Protein AF-A0A7H4PE94-F1 (afdb_monomer)

InterPro domains:
  IPR029032 AhpD-like [G3DSA:1.20.1290.10] (3-70)
  IPR029032 AhpD-like [SSF69118] (3-69)

Foldseek 3Di:
DDDQLLVQLVVQCCVQPNPNLVVVLVVCCVPPVVVSSCNRRPVRSPPVPDPDDDPVVVVVVVVVVVVPPD

Radius of gyration: 12.71 Å; Cα contacts (8 Å, |Δi|>4): 57; chains: 1; bounding box: 34×25×32 Å

Nearest PDB structures (foldseek):
  2af7-assembly1_A  TM=8.577E-01  e=2.413E-03  Methanothermobacter thermautotrophicus

Structure (mmCIF, N/CA/C/O backbone):
data_AF-A0A7H4PE94-F1
#
_entry.id   AF-A0A7H4PE94-F1
#
loop_
_atom_site.group_PDB
_atom_site.id
_atom_site.type_symbol
_atom_site.label_atom_id
_atom_site.label_alt_id
_atom_site.label_comp_id
_atom_site.label_asym_id
_atom_site.label_entity_id
_atom_site.label_seq_id
_atom_site.pdbx_PDB_ins_code
_atom_site.Cartn_x
_atom_site.Cartn_y
_atom_site.Cartn_z
_atom_site.occupancy
_atom_site.B_iso_or_equiv
_atom_site.auth_seq_id
_atom_site.auth_comp_id
_atom_site.auth_asym_id
_atom_site.auth_atom_id
_atom_site.pdbx_PDB_model_num
ATOM 1 N N . MET A 1 1 ? -13.403 1.624 16.016 1.00 54.62 1 MET A N 1
ATOM 2 C CA . MET A 1 1 ? -12.319 2.570 15.672 1.00 54.62 1 MET A CA 1
ATOM 3 C C . MET A 1 1 ? -11.547 1.992 14.501 1.00 54.62 1 MET A C 1
ATOM 5 O O . MET A 1 1 ? -11.287 0.795 14.498 1.00 54.62 1 MET A O 1
ATOM 9 N N . THR A 1 2 ? -11.251 2.799 13.489 1.00 76.62 2 THR A N 1
ATOM 10 C CA . THR A 1 2 ? -10.432 2.381 12.343 1.00 76.62 2 THR A CA 1
ATOM 11 C C . THR A 1 2 ? -8.967 2.277 12.781 1.00 76.62 2 THR A C 1
ATOM 13 O O . THR A 1 2 ? -8.538 3.080 13.605 1.00 76.62 2 THR A O 1
ATOM 16 N N . SER A 1 3 ? -8.225 1.266 12.311 1.00 91.88 3 SER A N 1
ATOM 17 C CA . SER A 1 3 ? -6.819 1.090 12.708 1.00 91.88 3 SER A CA 1
ATOM 18 C C . SER A 1 3 ? -5.954 2.165 12.042 1.00 91.88 3 SER A C 1
ATOM 20 O O . SER A 1 3 ? -6.294 2.653 10.964 1.00 91.88 3 SER A O 1
ATOM 22 N N . GLU A 1 4 ? -4.820 2.511 12.651 1.00 95.19 4 GLU A N 1
ATOM 23 C CA . GLU A 1 4 ? -3.845 3.431 12.048 1.00 95.19 4 GLU A CA 1
ATOM 24 C C . GLU A 1 4 ? -3.371 2.932 10.672 1.00 95.19 4 GLU A C 1
ATOM 26 O O . GLU A 1 4 ? -3.355 3.691 9.704 1.00 95.19 4 GLU A O 1
ATOM 31 N N . ARG A 1 5 ? -3.108 1.622 10.560 1.00 96.38 5 ARG A N 1
ATOM 32 C CA . ARG A 1 5 ? -2.729 0.959 9.301 1.00 96.38 5 ARG A CA 1
ATOM 33 C C . ARG A 1 5 ? -3.769 1.150 8.208 1.00 96.38 5 ARG A C 1
ATOM 35 O O . ARG A 1 5 ? -3.417 1.407 7.062 1.00 96.38 5 ARG A O 1
ATOM 42 N N . TYR A 1 6 ? -5.052 1.049 8.552 1.00 96.75 6 TYR A N 1
ATOM 43 C CA . TYR A 1 6 ? -6.126 1.246 7.586 1.00 96.75 6 TYR A CA 1
ATOM 44 C C . TYR A 1 6 ? -6.170 2.694 7.101 1.00 96.75 6 TYR A C 1
ATOM 46 O O . TYR A 1 6 ? -6.330 2.926 5.907 1.00 96.75 6 TYR A O 1
ATOM 54 N N . THR A 1 7 ? -6.015 3.666 8.001 1.00 97.44 7 THR A N 1
ATOM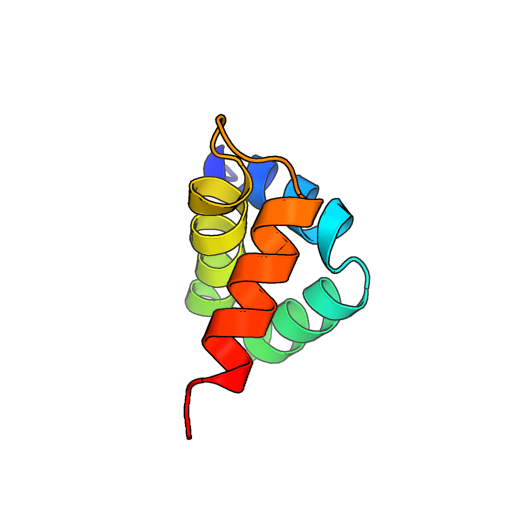 55 C CA . THR A 1 7 ? -6.012 5.089 7.634 1.00 97.44 7 THR A CA 1
ATOM 56 C C . THR A 1 7 ? -4.866 5.407 6.675 1.00 97.44 7 THR A C 1
ATOM 58 O O . THR A 1 7 ? -5.116 5.914 5.582 1.00 97.44 7 THR A O 1
ATOM 61 N N . ILE A 1 8 ? -3.638 5.010 7.022 1.00 97.31 8 ILE A N 1
ATOM 62 C CA . ILE A 1 8 ? -2.456 5.188 6.163 1.00 97.31 8 ILE A CA 1
ATOM 63 C C . ILE A 1 8 ? -2.653 4.467 4.824 1.00 97.31 8 ILE A C 1
ATOM 65 O O . ILE A 1 8 ? -2.403 5.026 3.756 1.00 97.31 8 ILE A O 1
ATOM 69 N N . GLY A 1 9 ? -3.155 3.231 4.864 1.00 97.31 9 GLY A N 1
ATOM 70 C CA . GLY A 1 9 ? -3.412 2.441 3.666 1.00 97.31 9 GLY A CA 1
ATOM 71 C C . GLY A 1 9 ? -4.441 3.077 2.737 1.00 97.31 9 GLY A C 1
ATOM 72 O O . GLY A 1 9 ? -4.260 3.053 1.524 1.00 97.31 9 GLY A O 1
ATOM 73 N N . ARG A 1 10 ? -5.494 3.705 3.273 1.00 97.06 10 ARG A N 1
ATOM 74 C CA . ARG A 1 10 ? -6.483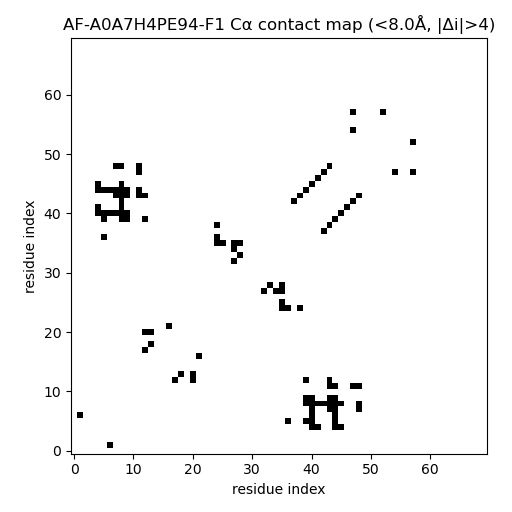 4.434 2.464 1.00 97.06 10 ARG A CA 1
ATOM 75 C C . ARG A 1 10 ? -5.867 5.629 1.749 1.00 97.06 10 ARG A C 1
ATOM 77 O O . ARG A 1 10 ? -6.161 5.828 0.572 1.00 97.06 10 ARG A O 1
ATOM 84 N N . GLU A 1 11 ? -5.027 6.403 2.428 1.00 96.75 11 GLU A N 1
ATOM 85 C CA . GLU A 1 11 ? -4.330 7.543 1.822 1.00 96.75 11 GLU A CA 1
ATOM 86 C C . GLU A 1 11 ? -3.367 7.085 0.721 1.00 96.75 11 GLU A C 1
ATOM 88 O O . GLU A 1 11 ? -3.361 7.639 -0.380 1.00 96.75 11 GLU A O 1
ATOM 93 N N . MET A 1 12 ? -2.605 6.020 0.981 1.00 96.88 12 MET A N 1
ATOM 94 C CA . MET A 1 12 ? -1.680 5.451 0.003 1.00 96.88 12 MET A CA 1
ATOM 95 C C . MET A 1 12 ? -2.403 4.843 -1.202 1.00 96.88 12 MET A C 1
ATOM 97 O O . MET A 1 12 ? -1.998 5.109 -2.331 1.00 96.88 12 MET A O 1
ATOM 101 N N . LEU A 1 13 ? -3.502 4.111 -0.997 1.00 96.56 13 LEU A N 1
ATOM 102 C CA . LEU A 1 13 ? -4.333 3.589 -2.087 1.00 96.56 13 LEU A CA 1
ATOM 103 C C . LEU A 1 13 ? -4.844 4.723 -2.983 1.00 96.56 13 LEU A C 1
ATOM 105 O O . LEU A 1 13 ? -4.776 4.620 -4.204 1.00 96.56 13 LEU A O 1
ATOM 109 N N . GLN A 1 14 ? -5.322 5.825 -2.395 1.00 96.62 14 GLN A N 1
ATOM 110 C CA . GLN A 1 14 ? -5.787 6.975 -3.176 1.00 96.62 14 GLN A CA 1
ATOM 111 C C . GLN A 1 14 ? -4.671 7.611 -4.002 1.00 96.62 14 GLN A C 1
ATOM 113 O O . GLN A 1 14 ? -4.907 8.043 -5.128 1.00 96.62 14 GLN A O 1
ATOM 118 N N . ARG A 1 15 ? -3.454 7.652 -3.459 1.00 94.94 15 ARG A N 1
ATOM 119 C CA . ARG A 1 15 ? -2.288 8.212 -4.144 1.00 94.94 15 ARG A CA 1
ATOM 120 C C . ARG A 1 15 ? -1.782 7.334 -5.293 1.00 94.94 15 ARG A C 1
ATOM 122 O O . ARG A 1 15 ? -1.232 7.884 -6.243 1.00 94.94 15 ARG A O 1
ATOM 129 N N . VAL A 1 16 ? -1.921 6.013 -5.180 1.00 93.25 16 VAL A N 1
ATOM 130 C CA . VAL A 1 16 ? -1.396 5.037 -6.152 1.00 93.25 16 VAL A CA 1
ATOM 131 C C . VAL A 1 16 ? -2.454 4.672 -7.197 1.00 93.25 16 VAL A C 1
ATOM 133 O O . VAL A 1 16 ? -2.240 4.910 -8.382 1.00 93.25 16 VAL A O 1
ATOM 136 N N . ASP A 1 17 ? -3.616 4.183 -6.758 1.00 90.88 17 ASP A N 1
ATOM 137 C CA . ASP A 1 17 ? -4.632 3.581 -7.636 1.00 90.88 17 ASP A CA 1
ATOM 138 C C . ASP A 1 17 ? -5.922 4.409 -7.753 1.00 90.88 17 ASP A C 1
ATOM 140 O O . ASP A 1 17 ? -6.720 4.212 -8.679 1.00 90.88 17 ASP A O 1
ATOM 144 N N . GLY A 1 18 ? -6.169 5.321 -6.807 1.00 93.19 18 GLY A N 1
ATOM 145 C CA . GLY A 1 18 ? -7.343 6.196 -6.795 1.00 93.19 18 GLY A CA 1
ATOM 146 C C . GLY A 1 18 ? -8.656 5.431 -7.002 1.00 93.19 18 GLY A C 1
ATOM 147 O O . GLY A 1 18 ? -8.982 4.488 -6.278 1.00 93.19 18 GLY A O 1
ATOM 148 N N . LYS A 1 19 ? -9.406 5.814 -8.046 1.00 93.75 19 LYS A N 1
ATOM 149 C CA . LYS A 1 19 ? -10.704 5.205 -8.388 1.00 93.75 19 LYS A CA 1
ATOM 150 C C . LYS A 1 19 ? -10.614 3.714 -8.728 1.00 93.75 19 LYS A C 1
ATOM 152 O O . LYS A 1 19 ? -11.580 2.993 -8.489 1.00 93.75 19 LYS A O 1
ATOM 157 N N . GLY A 1 20 ? -9.495 3.254 -9.292 1.00 93.06 20 GLY A N 1
ATOM 158 C CA . GLY A 1 20 ? -9.302 1.839 -9.621 1.00 93.06 20 GLY A CA 1
ATOM 159 C C . GLY A 1 20 ? -9.233 0.982 -8.359 1.00 93.06 20 GLY A C 1
ATOM 160 O O . GLY A 1 20 ? -9.936 -0.021 -8.248 1.00 93.06 20 GLY A O 1
ATOM 161 N N . GLY A 1 21 ? -8.471 1.447 -7.367 1.00 91.75 21 GLY A N 1
ATOM 162 C CA . GLY A 1 21 ? -8.356 0.800 -6.063 1.00 91.75 21 GLY A CA 1
ATOM 163 C C . GLY A 1 21 ? -9.688 0.750 -5.314 1.00 91.75 21 GLY A C 1
ATOM 164 O O . GLY A 1 21 ? -10.067 -0.293 -4.781 1.00 91.75 21 GLY A O 1
ATOM 165 N N . ASP A 1 22 ? -10.451 1.847 -5.333 1.00 94.50 22 ASP A N 1
ATOM 166 C CA . ASP A 1 22 ? -11.787 1.874 -4.727 1.00 94.50 22 ASP A CA 1
ATOM 167 C C . ASP A 1 22 ? -12.747 0.875 -5.386 1.00 94.50 22 ASP A C 1
ATOM 169 O O . ASP A 1 22 ? -13.521 0.221 -4.688 1.00 94.50 22 ASP A O 1
ATOM 173 N N . ALA A 1 23 ? -12.700 0.723 -6.712 1.00 95.81 23 ALA A N 1
ATOM 174 C CA . ALA A 1 23 ? -13.546 -0.235 -7.420 1.00 95.81 23 ALA A CA 1
ATOM 175 C C . ALA A 1 23 ? -13.254 -1.686 -6.997 1.00 95.81 23 ALA A C 1
ATOM 177 O O . ALA A 1 23 ? -14.192 -2.450 -6.772 1.00 95.81 23 ALA A O 1
ATOM 178 N N . VAL A 1 24 ? -11.976 -2.046 -6.828 1.00 93.38 24 VAL A N 1
ATOM 179 C CA . VAL A 1 24 ? -11.565 -3.384 -6.366 1.00 93.38 24 VAL A CA 1
ATOM 180 C C . VAL A 1 24 ? -11.979 -3.631 -4.915 1.00 93.38 24 VAL A C 1
ATOM 182 O O . VAL A 1 24 ? -12.519 -4.685 -4.595 1.00 93.38 24 VAL A O 1
ATOM 185 N N . VAL A 1 25 ? -11.778 -2.661 -4.020 1.00 94.44 25 VAL A N 1
ATOM 186 C CA . VAL A 1 25 ? -12.209 -2.804 -2.618 1.00 94.44 25 VAL A CA 1
ATOM 187 C C . VAL A 1 25 ? -13.728 -2.964 -2.537 1.00 94.44 25 VAL A C 1
ATOM 189 O O . VAL A 1 25 ? -14.224 -3.816 -1.800 1.00 94.44 25 VAL A O 1
ATOM 192 N N . ASN A 1 26 ? -14.476 -2.171 -3.308 1.00 94.88 26 ASN A N 1
ATOM 193 C CA . ASN A 1 26 ? -15.934 -2.233 -3.317 1.00 94.88 26 ASN A CA 1
ATOM 194 C C . ASN A 1 26 ? -16.455 -3.552 -3.894 1.00 94.88 26 ASN A C 1
ATOM 196 O O . ASN A 1 26 ? -17.406 -4.096 -3.342 1.00 94.88 26 ASN A O 1
ATOM 200 N N . SER A 1 27 ? -15.829 -4.100 -4.942 1.00 95.25 27 SER A N 1
ATOM 201 C CA . SER A 1 27 ? -16.251 -5.387 -5.515 1.00 95.25 27 SER A CA 1
ATOM 202 C C . SER A 1 27 ? -16.068 -6.560 -4.548 1.00 95.25 27 SER A C 1
ATOM 204 O O . SER A 1 27 ? -16.788 -7.551 -4.638 1.00 95.25 27 SER A O 1
ATOM 206 N N . LEU A 1 28 ? -15.141 -6.437 -3.594 1.00 94.69 28 LEU A N 1
ATOM 207 C CA . LEU A 1 28 ? -14.873 -7.454 -2.578 1.00 94.69 28 LEU A CA 1
ATOM 208 C C . LEU A 1 28 ? -15.694 -7.273 -1.300 1.00 94.69 28 LEU A C 1
ATOM 210 O O . LEU A 1 28 ? -15.788 -8.210 -0.511 1.00 94.69 28 LEU A O 1
ATOM 214 N N . LYS A 1 29 ? -16.299 -6.103 -1.076 1.00 92.88 29 LYS A N 1
ATOM 215 C CA . LYS A 1 29 ? -16.956 -5.761 0.193 1.00 92.88 29 LYS A CA 1
ATOM 216 C C . LYS A 1 29 ? -18.118 -6.694 0.545 1.00 92.88 29 LYS A C 1
ATOM 218 O O . LYS A 1 29 ? -18.257 -7.060 1.709 1.00 92.88 29 LYS A O 1
ATOM 223 N N . ASP A 1 30 ? -18.903 -7.096 -0.452 1.00 92.94 30 ASP A N 1
ATOM 224 C CA . ASP A 1 30 ? -20.080 -7.953 -0.256 1.00 92.94 30 ASP A CA 1
ATOM 225 C C . ASP A 1 30 ? -19.736 -9.455 -0.262 1.00 92.94 30 ASP A C 1
ATOM 227 O O . ASP A 1 30 ? -20.558 -10.281 0.126 1.00 92.94 30 ASP A O 1
ATOM 231 N N . ILE A 1 31 ? -18.518 -9.815 -0.686 1.00 95.88 31 ILE A N 1
ATOM 232 C CA . ILE A 1 31 ? -18.056 -11.207 -0.809 1.00 95.88 31 ILE A CA 1
ATOM 233 C C . ILE A 1 31 ? -17.141 -11.581 0.363 1.00 95.88 31 ILE A C 1
ATOM 235 O O . ILE A 1 31 ? -17.296 -12.632 0.978 1.00 95.88 31 ILE A O 1
ATOM 239 N N . ALA A 1 32 ? -16.164 -10.725 0.659 1.00 96.31 32 ALA A N 1
ATOM 240 C CA . ALA A 1 32 ? -15.114 -10.950 1.643 1.00 96.31 32 ALA A CA 1
ATOM 241 C C . ALA A 1 32 ? -14.694 -9.608 2.284 1.00 96.31 32 ALA A C 1
ATOM 243 O O . ALA A 1 32 ? -13.625 -9.073 1.972 1.00 96.31 32 ALA A O 1
ATOM 244 N N . PRO A 1 33 ? -15.515 -9.044 3.190 1.00 94.38 33 PRO A N 1
ATOM 245 C CA . PRO A 1 33 ? -15.288 -7.714 3.763 1.00 94.38 33 PRO A CA 1
ATOM 246 C C . PRO A 1 33 ? -13.961 -7.596 4.526 1.00 94.38 33 PRO A C 1
ATOM 248 O O . PRO A 1 33 ? -13.280 -6.574 4.423 1.00 94.38 33 PRO A O 1
ATOM 251 N N . ASP A 1 34 ? -13.549 -8.646 5.238 1.00 95.75 34 ASP A N 1
ATOM 252 C CA . ASP A 1 34 ? -12.269 -8.656 5.955 1.00 95.75 34 ASP A CA 1
ATOM 253 C C . ASP A 1 34 ? -11.085 -8.666 4.986 1.00 95.75 34 ASP A C 1
ATOM 255 O O . ASP A 1 34 ? -10.088 -7.981 5.205 1.00 95.75 34 ASP A O 1
ATOM 259 N N . PHE A 1 35 ? -11.212 -9.369 3.858 1.00 95.50 35 PHE A N 1
ATOM 260 C CA . PHE A 1 35 ? -10.184 -9.359 2.824 1.00 95.50 35 PHE A CA 1
ATOM 261 C C . PHE A 1 35 ? -10.088 -7.996 2.130 1.00 95.50 35 PHE A C 1
ATOM 263 O O . PHE A 1 35 ? -8.985 -7.493 1.917 1.00 95.50 35 PHE A O 1
ATOM 270 N N . ALA A 1 36 ? -11.226 -7.349 1.859 1.00 95.69 36 ALA A N 1
ATOM 271 C CA . ALA A 1 36 ? -11.258 -5.978 1.352 1.00 95.69 36 ALA A CA 1
ATOM 272 C C . ALA A 1 36 ? -10.549 -5.003 2.311 1.00 95.69 36 ALA A C 1
ATOM 274 O O . ALA A 1 36 ? -9.828 -4.105 1.876 1.00 95.69 36 ALA A O 1
ATOM 275 N N . ARG A 1 37 ? -10.694 -5.214 3.626 1.00 95.62 37 ARG A N 1
ATOM 276 C CA . ARG A 1 37 ? -9.957 -4.4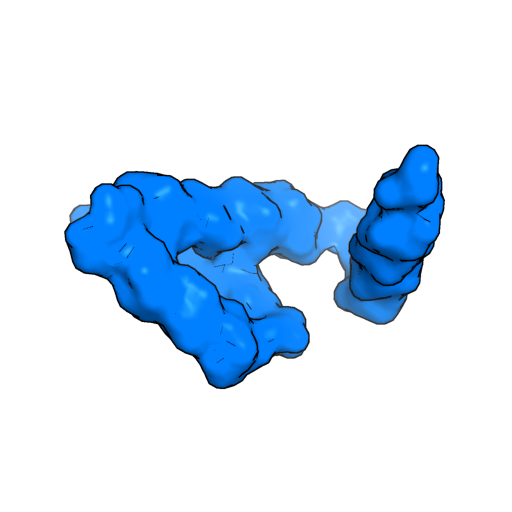64 4.646 1.00 95.62 37 ARG A CA 1
ATOM 277 C C . ARG A 1 37 ? -8.457 -4.777 4.621 1.00 95.62 37 ARG A C 1
ATOM 279 O O . ARG A 1 37 ? -7.652 -3.846 4.638 1.00 95.62 37 ARG A O 1
ATOM 286 N N . TYR A 1 38 ? -8.069 -6.050 4.550 1.00 95.50 38 TYR A N 1
ATOM 287 C CA . TYR A 1 38 ? -6.658 -6.449 4.527 1.00 95.50 38 TYR A CA 1
ATOM 288 C C . TYR A 1 38 ? -5.911 -5.954 3.289 1.00 95.50 38 TYR A C 1
ATOM 290 O O . TYR A 1 38 ? -4.742 -5.586 3.399 1.00 95.50 38 TYR A O 1
ATOM 298 N N . LEU A 1 39 ? -6.587 -5.867 2.141 1.00 94.75 39 LEU A N 1
ATOM 299 C CA . LEU A 1 39 ? -6.036 -5.258 0.930 1.00 94.75 39 LEU A CA 1
ATOM 300 C C . LEU A 1 39 ? -5.638 -3.796 1.127 1.00 94.75 39 LEU A C 1
ATOM 302 O O . LEU A 1 39 ? -4.735 -3.329 0.446 1.00 94.75 39 LEU A O 1
ATOM 306 N N . ILE A 1 40 ? -6.275 -3.086 2.057 1.00 97.00 40 ILE A N 1
ATOM 307 C CA . ILE A 1 40 ? -5.922 -1.709 2.405 1.00 97.00 40 ILE A CA 1
ATOM 308 C C . ILE A 1 40 ? -4.814 -1.699 3.460 1.00 97.00 40 ILE A C 1
ATOM 310 O O . ILE A 1 40 ? -3.806 -1.014 3.297 1.00 97.00 40 ILE A O 1
ATOM 314 N N . GLU A 1 41 ? -4.990 -2.452 4.547 1.00 97.31 41 GLU A N 1
ATOM 315 C CA . GLU A 1 41 ? -4.082 -2.404 5.699 1.00 97.31 41 GLU A CA 1
ATOM 316 C C . GLU A 1 41 ? -2.682 -2.917 5.365 1.00 97.31 41 GLU A C 1
ATOM 318 O O . GLU A 1 41 ? -1.702 -2.289 5.753 1.00 97.31 41 GLU A O 1
ATOM 323 N N . PHE A 1 42 ? -2.567 -4.031 4.640 1.00 96.38 42 PHE A N 1
ATOM 324 C CA . PHE A 1 42 ? -1.272 -4.675 4.447 1.00 96.38 42 PHE A CA 1
ATOM 325 C C . PHE A 1 42 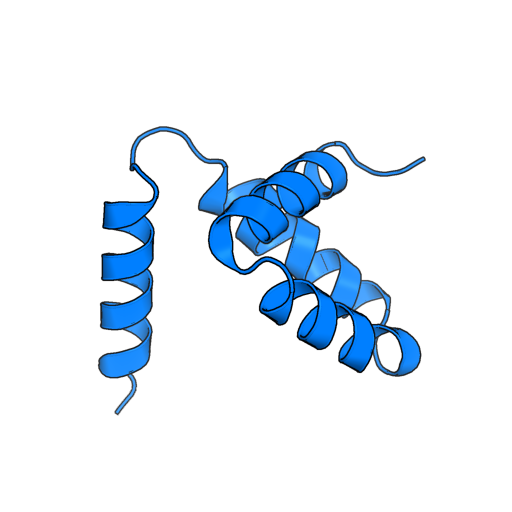? -0.491 -4.116 3.242 1.00 96.38 42 PHE A C 1
ATOM 327 O O . PHE A 1 42 ? 0.552 -3.497 3.464 1.00 96.38 42 PHE A O 1
ATOM 334 N N . PRO A 1 43 ? -0.945 -4.244 1.978 1.00 95.56 43 PRO A N 1
ATOM 335 C CA . PRO A 1 43 ? -0.208 -3.700 0.838 1.00 95.56 43 PRO A CA 1
ATOM 336 C C . PRO A 1 43 ? 0.021 -2.190 0.962 1.00 95.56 43 PRO A C 1
ATOM 338 O O . PRO A 1 43 ? 1.157 -1.726 0.862 1.00 95.56 43 PRO A O 1
ATOM 341 N N . PHE A 1 44 ? -1.031 -1.418 1.240 1.00 96.56 44 PHE A N 1
ATOM 342 C CA . PHE A 1 44 ? -0.926 0.039 1.238 1.00 96.56 44 PHE A CA 1
ATOM 343 C C . PHE A 1 44 ? -0.470 0.603 2.583 1.00 96.56 44 PHE A C 1
ATOM 345 O O . PHE A 1 44 ? 0.430 1.444 2.613 1.00 96.56 44 PHE A O 1
ATOM 352 N N . GLY A 1 45 ? -1.050 0.119 3.684 1.00 96.75 45 GLY A N 1
ATOM 353 C CA . GLY A 1 45 ? -0.740 0.598 5.032 1.00 96.75 45 GLY A CA 1
ATOM 354 C C . GLY A 1 45 ? 0.626 0.150 5.552 1.00 96.75 45 GLY A C 1
ATOM 355 O O . GLY A 1 45 ? 1.338 0.960 6.137 1.00 96.75 45 GLY A O 1
ATOM 356 N N . ASP A 1 46 ? 1.029 -1.098 5.291 1.00 96.50 46 ASP A N 1
ATOM 357 C CA . ASP A 1 46 ? 2.271 -1.660 5.837 1.00 96.50 46 ASP A CA 1
ATOM 358 C C . ASP A 1 46 ? 3.427 -1.723 4.823 1.00 96.50 46 ASP A C 1
ATOM 360 O O . ASP A 1 46 ? 4.581 -1.627 5.244 1.00 96.50 46 ASP A O 1
ATOM 364 N N . ILE A 1 47 ? 3.185 -1.927 3.516 1.00 96.38 47 ILE A N 1
ATOM 365 C CA . ILE A 1 47 ? 4.264 -2.111 2.515 1.00 96.38 47 ILE A CA 1
ATOM 366 C C . ILE A 1 47 ? 4.582 -0.824 1.750 1.00 96.38 47 ILE A C 1
ATOM 368 O O . ILE A 1 47 ? 5.742 -0.394 1.730 1.00 96.38 47 ILE A O 1
ATOM 372 N N . TYR A 1 48 ? 3.585 -0.205 1.117 1.00 95.62 48 TYR A N 1
ATOM 373 C CA . TYR A 1 48 ? 3.763 1.015 0.320 1.00 95.62 48 TYR A CA 1
ATOM 374 C C . TYR A 1 48 ? 4.124 2.234 1.168 1.00 95.62 48 TYR A C 1
ATOM 376 O O . TYR A 1 48 ? 4.887 3.080 0.709 1.00 95.62 48 TYR A O 1
ATOM 384 N N . ALA A 1 49 ? 3.644 2.294 2.411 1.00 94.69 49 ALA A N 1
ATOM 385 C CA . ALA A 1 49 ? 3.961 3.373 3.343 1.00 94.69 49 ALA A CA 1
ATOM 386 C C . ALA A 1 49 ? 5.390 3.313 3.923 1.00 94.69 49 ALA A C 1
ATOM 388 O O . ALA A 1 49 ? 5.816 4.253 4.594 1.00 94.69 49 ALA A O 1
ATOM 389 N N . ARG A 1 50 ? 6.157 2.231 3.694 1.00 95.69 50 ARG A N 1
ATOM 390 C CA . ARG A 1 50 ? 7.516 2.109 4.254 1.00 95.69 50 ARG A CA 1
ATOM 391 C C . ARG A 1 50 ? 8.439 3.218 3.732 1.00 95.69 50 ARG A C 1
ATOM 393 O O . ARG A 1 50 ? 8.396 3.549 2.545 1.00 95.69 50 ARG A O 1
ATOM 400 N N . PRO A 1 51 ? 9.355 3.734 4.562 1.00 93.88 51 PRO A N 1
ATOM 401 C CA . PRO A 1 51 ? 10.424 4.591 4.069 1.00 93.88 51 PRO A CA 1
ATOM 402 C C . PRO A 1 51 ? 11.424 3.789 3.215 1.00 93.88 51 PRO A C 1
ATOM 404 O O . PRO A 1 51 ? 11.437 2.557 3.230 1.00 93.88 51 PRO A O 1
ATOM 407 N N . GLY A 1 52 ? 12.280 4.494 2.473 1.00 95.81 52 GLY A N 1
ATOM 408 C CA . GLY A 1 52 ? 13.439 3.921 1.773 1.00 95.81 52 GLY A CA 1
ATOM 409 C C . GLY A 1 52 ? 13.317 3.835 0.250 1.00 95.81 52 GLY A C 1
ATOM 410 O O . GLY A 1 52 ? 14.325 3.993 -0.429 1.00 95.81 52 GLY A O 1
ATOM 411 N N . LEU A 1 53 ? 12.110 3.661 -0.297 1.00 96.31 53 LEU A N 1
ATOM 412 C CA . LEU A 1 53 ? 11.860 3.723 -1.743 1.00 96.31 53 LEU A CA 1
ATOM 413 C C . LEU A 1 53 ? 10.735 4.702 -2.055 1.00 96.31 53 LEU A C 1
ATOM 415 O O . LEU A 1 53 ? 9.691 4.684 -1.395 1.00 96.31 53 LEU A O 1
ATOM 419 N N . ASP A 1 54 ? 10.945 5.516 -3.088 1.00 95.25 54 ASP A N 1
ATOM 420 C CA . ASP A 1 54 ? 9.903 6.374 -3.634 1.00 95.25 54 ASP A CA 1
ATOM 421 C C . ASP A 1 54 ? 8.833 5.554 -4.377 1.00 95.25 54 ASP A C 1
ATOM 423 O O . ASP A 1 54 ? 9.012 4.373 -4.694 1.00 95.25 54 ASP A O 1
ATOM 427 N N . LEU A 1 55 ? 7.684 6.180 -4.641 1.00 94.25 55 LEU A N 1
ATOM 428 C CA . LEU A 1 55 ? 6.568 5.506 -5.310 1.00 94.25 55 LEU A CA 1
ATOM 429 C C . LEU A 1 55 ? 6.943 4.999 -6.701 1.00 94.25 55 LEU A C 1
ATOM 431 O O . LEU A 1 55 ? 6.561 3.896 -7.071 1.00 94.25 55 LEU A O 1
ATOM 435 N N . ARG A 1 56 ? 7.735 5.767 -7.454 1.00 95.31 56 ARG A N 1
ATOM 436 C CA . ARG A 1 56 ? 8.152 5.374 -8.801 1.00 95.31 56 ARG A CA 1
ATOM 437 C C . ARG A 1 56 ? 8.944 4.067 -8.783 1.00 95.31 56 ARG A C 1
ATOM 439 O O . ARG A 1 56 ? 8.671 3.184 -9.590 1.00 95.31 56 ARG A O 1
ATOM 446 N N . SER A 1 57 ? 9.900 3.932 -7.868 1.00 97.25 57 SER A N 1
ATOM 447 C CA . SER A 1 57 ? 10.711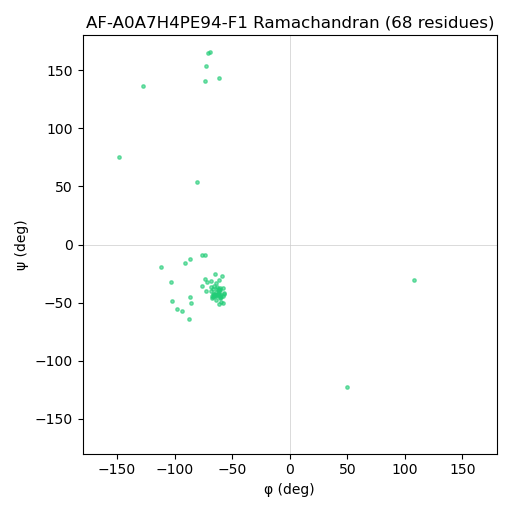 2.717 -7.739 1.00 97.25 57 SER A CA 1
ATOM 448 C C . SER A 1 57 ? 9.869 1.516 -7.306 1.00 97.25 57 SER A C 1
ATOM 450 O O . SER A 1 57 ? 10.096 0.404 -7.781 1.00 97.25 57 SER A O 1
ATOM 452 N N . ARG A 1 58 ? 8.867 1.737 -6.446 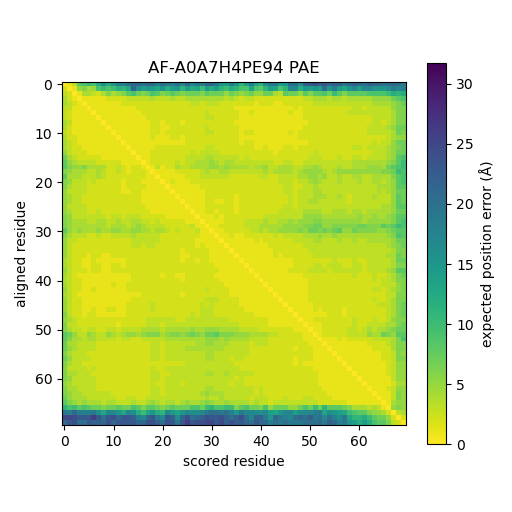1.00 95.75 58 ARG A N 1
ATOM 453 C CA . ARG A 1 58 ? 7.914 0.699 -6.021 1.00 95.75 58 ARG A CA 1
ATOM 454 C C . ARG A 1 58 ? 7.067 0.195 -7.181 1.00 95.75 58 ARG A C 1
ATOM 456 O O . ARG A 1 58 ? 7.004 -1.009 -7.382 1.00 95.75 58 ARG A O 1
ATOM 463 N N . GLU A 1 59 ? 6.505 1.093 -7.984 1.00 94.56 59 GLU A N 1
ATOM 464 C CA . GLU A 1 59 ? 5.708 0.710 -9.154 1.00 94.56 59 GLU A CA 1
ATOM 465 C C . GLU A 1 59 ? 6.529 -0.050 -10.200 1.00 94.56 59 GLU A C 1
ATOM 467 O O . GLU A 1 59 ? 6.060 -1.035 -10.765 1.00 94.56 59 GLU A O 1
ATOM 472 N N . ILE A 1 60 ? 7.792 0.334 -10.416 1.00 96.06 60 ILE A N 1
ATOM 473 C CA . ILE A 1 60 ? 8.698 -0.425 -11.292 1.00 96.06 60 ILE A CA 1
ATOM 474 C C . ILE A 1 60 ? 8.899 -1.851 -10.759 1.00 96.06 60 ILE A C 1
ATOM 476 O O . ILE A 1 60 ? 8.843 -2.804 -11.538 1.00 96.06 60 ILE A O 1
ATOM 480 N N . ALA A 1 61 ? 9.100 -2.016 -9.447 1.00 94.94 61 ALA A N 1
ATOM 481 C CA . ALA A 1 61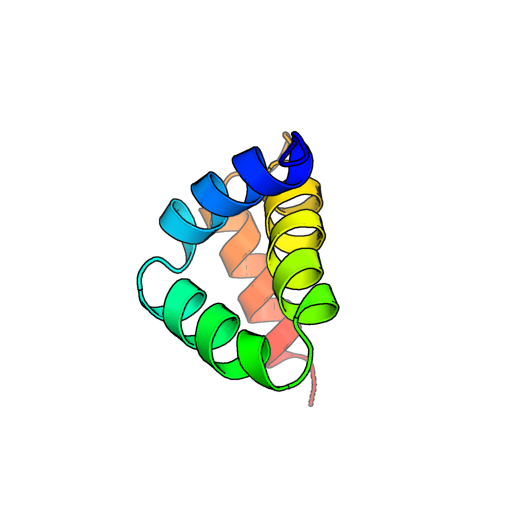 ? 9.217 -3.336 -8.831 1.00 94.94 61 ALA A CA 1
ATOM 482 C C . ALA A 1 61 ? 7.918 -4.152 -8.962 1.00 94.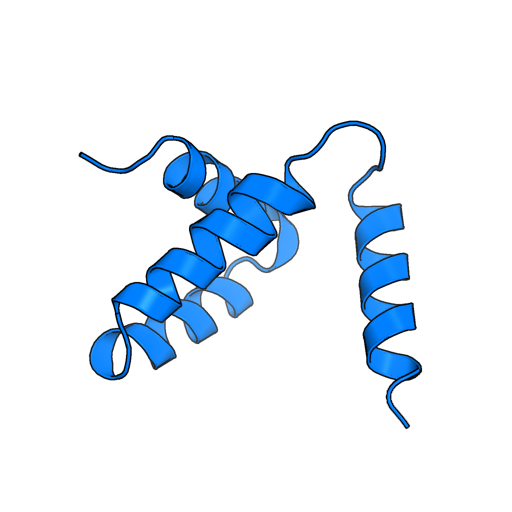94 61 ALA A C 1
ATOM 484 O O . ALA A 1 61 ? 7.980 -5.337 -9.288 1.00 94.94 61 ALA A O 1
ATOM 485 N N . THR A 1 62 ? 6.754 -3.520 -8.779 1.00 94.00 62 THR A N 1
ATOM 486 C CA . THR A 1 62 ? 5.43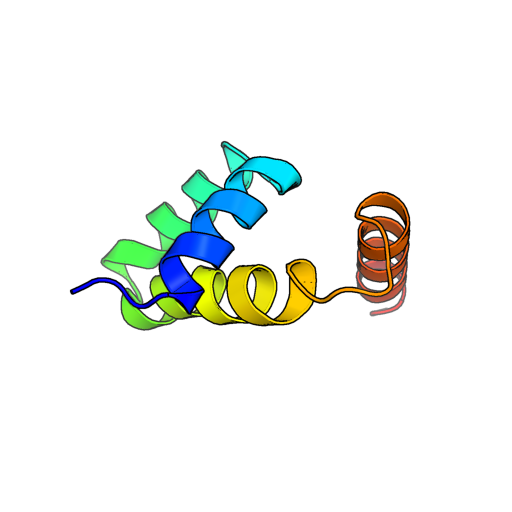7 -4.144 -8.971 1.00 94.00 62 THR A CA 1
ATOM 487 C C . THR A 1 62 ? 5.269 -4.641 -10.407 1.00 94.00 62 THR A C 1
ATOM 489 O O . THR A 1 62 ? 4.958 -5.812 -10.618 1.00 94.00 62 THR A O 1
ATOM 492 N N . ILE A 1 63 ? 5.553 -3.802 -11.409 1.00 94.62 63 ILE A N 1
ATOM 493 C CA . ILE A 1 63 ? 5.483 -4.186 -12.828 1.00 94.62 63 ILE A CA 1
ATOM 494 C C . ILE A 1 63 ? 6.444 -5.341 -13.128 1.00 94.62 63 ILE A C 1
ATOM 496 O O . ILE A 1 63 ? 6.051 -6.307 -13.781 1.00 94.62 63 ILE A O 1
ATOM 500 N N . ALA A 1 64 ? 7.686 -5.273 -12.640 1.00 95.88 64 ALA A N 1
ATOM 501 C CA . ALA A 1 64 ? 8.675 -6.327 -12.851 1.00 95.88 64 ALA A CA 1
ATOM 502 C C . ALA A 1 64 ? 8.215 -7.672 -12.261 1.00 95.88 64 ALA A C 1
ATOM 504 O O . ALA A 1 64 ? 8.335 -8.706 -12.921 1.00 95.88 64 ALA A O 1
ATOM 505 N N . ALA A 1 65 ? 7.642 -7.655 -11.054 1.00 94.56 65 ALA A N 1
ATOM 506 C CA . ALA A 1 65 ? 7.113 -8.847 -10.399 1.00 94.56 65 ALA A CA 1
ATOM 507 C C . ALA A 1 65 ? 5.911 -9.443 -11.150 1.00 94.56 65 ALA A C 1
ATOM 509 O O . ALA A 1 65 ? 5.852 -10.656 -11.345 1.00 94.56 65 ALA A O 1
ATOM 510 N N . LEU A 1 66 ? 4.978 -8.603 -11.608 1.00 92.94 66 LEU A N 1
ATOM 511 C CA . LEU A 1 66 ? 3.775 -9.049 -12.321 1.00 92.94 66 LEU A CA 1
ATOM 512 C C . LEU A 1 66 ? 4.068 -9.519 -13.752 1.00 92.94 66 LEU A C 1
ATOM 514 O O . LEU A 1 66 ? 3.373 -10.392 -14.263 1.00 92.94 66 LEU A O 1
ATOM 518 N N . HIS A 1 67 ? 5.100 -8.973 -14.400 1.00 88.88 67 HIS A N 1
ATOM 519 C CA . HIS A 1 67 ? 5.526 -9.406 -15.732 1.00 88.88 67 HIS A CA 1
ATOM 520 C C . HIS A 1 67 ? 6.293 -10.738 -15.706 1.00 88.88 67 HIS A C 1
ATOM 522 O O . HIS A 1 67 ? 6.166 -11.539 -16.631 1.00 88.88 67 HIS A O 1
ATOM 528 N N . GLY A 1 68 ? 7.096 -10.976 -14.661 1.00 67.44 68 GLY A N 1
ATOM 529 C CA . GLY A 1 68 ? 7.953 -12.160 -14.535 1.00 67.44 68 GLY A CA 1
ATOM 530 C C . GLY A 1 68 ? 7.232 -13.459 -14.158 1.00 67.44 68 GLY A C 1
ATOM 531 O O . GLY A 1 68 ? 7.851 -14.518 -14.204 1.00 67.44 68 GLY A O 1
ATOM 532 N N . ALA A 1 69 ? 5.946 -13.401 -13.804 1.00 55.62 69 ALA A N 1
ATOM 533 C CA . ALA A 1 69 ? 5.128 -14.555 -13.427 1.00 55.62 69 ALA A CA 1
ATOM 534 C C . ALA A 1 69 ? 4.614 -15.334 -14.654 1.00 55.62 69 ALA A C 1
ATOM 536 O O . ALA A 1 69 ? 3.407 -15.513 -14.827 1.00 55.62 69 ALA A O 1
ATOM 537 N N . ARG A 1 70 ? 5.536 -15.737 -15.534 1.00 52.75 70 ARG A N 1
ATOM 538 C CA . ARG A 1 70 ? 5.238 -16.583 -16.692 1.00 52.75 70 ARG A CA 1
ATOM 539 C C . ARG A 1 70 ? 5.270 -18.062 -16.334 1.00 52.75 70 ARG A C 1
ATOM 541 O O . ARG A 1 70 ? 6.146 -18.448 -15.530 1.00 52.75 70 ARG A O 1
#

pLDDT: mean 92.73, std 9.17, range [52.75, 97.44]

Mean predicted aligned error: 3.6 Å

Solvent-accessible surface area (backbone atoms only — not comparable to full-atom values): 3909 Å² total; per-residue (Å²): 133,84,53,71,42,40,56,50,2,51,55,42,36,49,73,74,46,35,72,61,45,51,52,55,37,56,71,27,44,88,78,38,47,67,56,32,47,45,60,28,24,45,58,22,23,60,55,65,63,41,85,93,61,57,70,69,61,49,52,51,52,51,51,54,57,68,68,65,74,117

Sequence (70 aa):
MTSERYTIGREMLQRVDGKGGDAVVNSLKDIAPDFARYLIEFPFGDIYARPGLDLRSREIATIAALHGAR

Organism: NCBI:txid1134687

Secondary structure (DSSP, 8-state):
---HHHHHHHHHHHHHTTHHHHHHHHHHHTT-HHHHHHHIIIIIIIIIT-TTS-HHHHHHHHHHHHHS--